Protein AF-A0A968WBR9-F1 (afdb_monomer_lite)

pLDDT: mean 79.02, std 13.54, range [42.94, 93.62]

Structure (mmCIF, N/CA/C/O backbone):
data_AF-A0A968WBR9-F1
#
_entry.id   AF-A0A968WBR9-F1
#
loop_
_atom_site.group_PDB
_atom_site.id
_atom_site.type_symbol
_atom_site.label_atom_id
_atom_site.label_alt_id
_atom_site.label_comp_id
_atom_site.label_asym_id
_atom_site.label_entity_id
_atom_site.label_seq_id
_atom_site.pdbx_PDB_ins_code
_atom_site.Cartn_x
_atom_site.Cartn_y
_atom_site.Cartn_z
_atom_site.occupancy
_atom_site.B_iso_or_equiv
_atom_site.auth_seq_id
_atom_site.auth_comp_id
_atom_site.auth_asym_id
_atom_site.auth_atom_id
_atom_site.pdbx_PDB_model_num
ATOM 1 N N . MET A 1 1 ? 2.119 0.946 -15.553 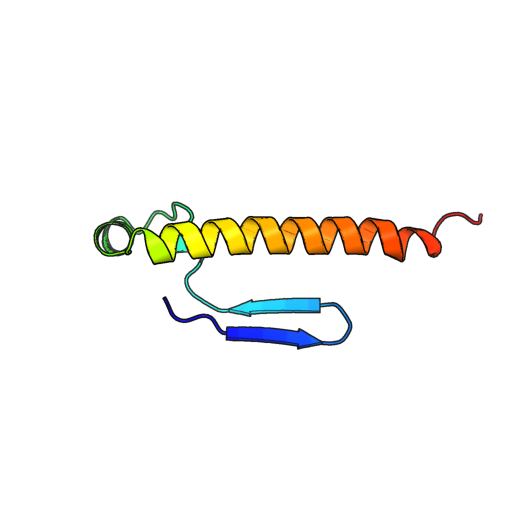1.00 70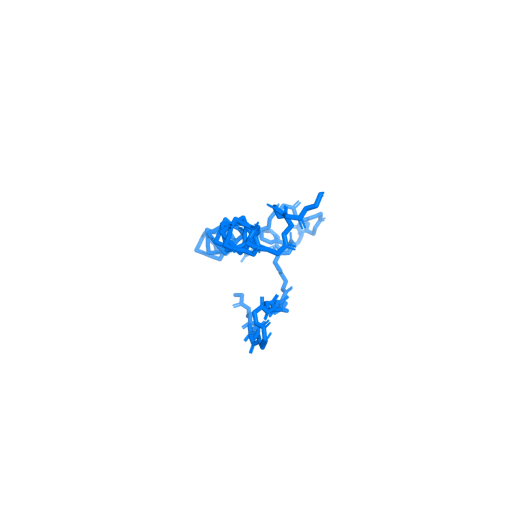.56 1 MET A N 1
ATOM 2 C CA . MET A 1 1 ? 1.876 -0.033 -14.465 1.00 70.56 1 MET A CA 1
ATOM 3 C C . MET A 1 1 ? 0.426 -0.525 -14.505 1.00 70.56 1 MET A C 1
ATOM 5 O O . MET A 1 1 ? -0.458 0.313 -14.605 1.00 70.56 1 MET A O 1
ATOM 9 N N . ILE A 1 2 ? 0.161 -1.840 -14.443 1.00 78.44 2 ILE A N 1
ATOM 10 C CA . ILE A 1 2 ? -1.209 -2.389 -14.307 1.00 78.44 2 ILE A CA 1
ATOM 11 C C . ILE A 1 2 ? -1.434 -2.793 -12.847 1.00 78.44 2 ILE A C 1
ATOM 13 O O . ILE A 1 2 ? -0.609 -3.502 -12.268 1.00 78.44 2 ILE A O 1
ATOM 17 N N . LEU A 1 3 ? -2.545 -2.334 -12.270 1.00 83.06 3 LEU A N 1
ATOM 18 C CA . LEU A 1 3 ? -2.950 -2.578 -10.888 1.00 83.06 3 LEU A CA 1
ATOM 19 C C . LEU A 1 3 ? -4.374 -3.119 -10.861 1.00 83.06 3 LEU A C 1
ATOM 21 O O . LEU A 1 3 ? -5.283 -2.486 -11.392 1.00 83.06 3 LEU A O 1
ATOM 25 N N . ASN A 1 4 ? -4.563 -4.254 -10.195 1.00 89.31 4 ASN A N 1
ATOM 26 C CA . ASN A 1 4 ? -5.882 -4.779 -9.871 1.00 89.31 4 ASN A CA 1
ATOM 27 C C . ASN A 1 4 ? -6.135 -4.556 -8.382 1.00 89.31 4 ASN A C 1
ATOM 29 O O . ASN A 1 4 ? -5.390 -5.062 -7.539 1.00 89.31 4 ASN A O 1
ATOM 33 N N . ILE A 1 5 ? -7.168 -3.778 -8.065 1.00 89.38 5 ILE A N 1
ATOM 34 C CA . ILE A 1 5 ? -7.547 -3.449 -6.692 1.00 89.38 5 ILE A CA 1
ATOM 35 C C . ILE A 1 5 ? -8.898 -4.092 -6.413 1.00 89.38 5 ILE A C 1
ATOM 37 O O . ILE A 1 5 ? -9.883 -3.806 -7.091 1.00 89.38 5 ILE A O 1
ATOM 41 N N . TYR A 1 6 ? -8.935 -4.941 -5.394 1.00 90.50 6 TYR A N 1
ATOM 42 C CA . TYR A 1 6 ? -10.144 -5.591 -4.912 1.00 90.50 6 TYR A CA 1
ATOM 43 C C . TYR A 1 6 ? -10.453 -5.104 -3.501 1.00 90.50 6 TYR A C 1
ATOM 45 O O . TYR A 1 6 ? -9.555 -4.933 -2.674 1.00 90.50 6 TYR A O 1
ATOM 53 N N . TYR A 1 7 ? -11.736 -4.908 -3.218 1.00 88.00 7 TYR A N 1
ATOM 54 C CA . TYR A 1 7 ? -12.217 -4.495 -1.908 1.00 88.00 7 TYR A CA 1
ATOM 55 C C . TYR A 1 7 ? -13.417 -5.343 -1.498 1.00 88.00 7 TYR A C 1
ATOM 57 O O . TYR A 1 7 ? -14.393 -5.440 -2.238 1.00 88.00 7 TYR A O 1
ATOM 65 N N . SER A 1 8 ? -13.346 -5.950 -0.315 1.00 86.56 8 SER A N 1
ATOM 66 C CA . SER A 1 8 ? -14.464 -6.684 0.281 1.00 86.56 8 SER A CA 1
ATOM 67 C C . SER A 1 8 ? -14.328 -6.725 1.800 1.00 86.56 8 SER A C 1
ATOM 69 O O . SER A 1 8 ? -13.230 -6.909 2.320 1.00 86.56 8 SER A O 1
ATOM 71 N N . SER A 1 9 ? -15.434 -6.522 2.524 1.00 83.50 9 SER A N 1
ATOM 72 C CA . SER A 1 9 ? -15.513 -6.619 3.995 1.00 83.50 9 SER A CA 1
ATOM 73 C C . SER A 1 9 ? -14.433 -5.833 4.761 1.00 83.50 9 SER A C 1
ATOM 75 O O . SER A 1 9 ? -14.008 -6.198 5.861 1.00 83.50 9 SER A O 1
ATOM 77 N N . GLY A 1 10 ? -13.976 -4.716 4.189 1.00 78.50 10 GLY A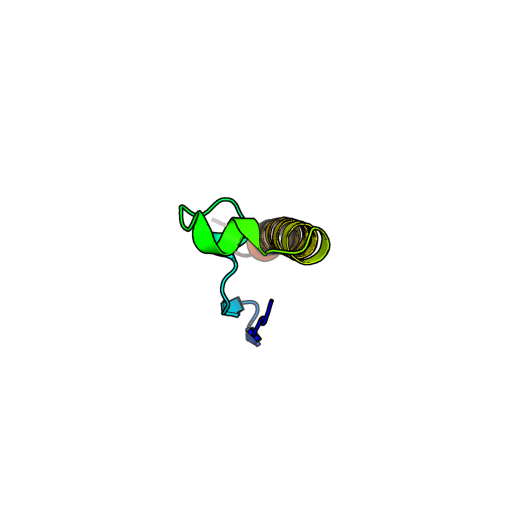 N 1
ATOM 78 C CA . GLY A 1 10 ? -12.934 -3.886 4.789 1.00 78.50 10 GLY A CA 1
ATOM 79 C C . GLY A 1 10 ? -11.507 -4.423 4.634 1.00 78.50 10 GLY A C 1
ATOM 80 O O . GLY A 1 10 ? -10.604 -3.934 5.313 1.00 78.50 10 GLY A O 1
ATOM 81 N N . ILE A 1 11 ? -11.310 -5.408 3.760 1.00 84.44 11 ILE A N 1
ATOM 82 C CA . ILE A 1 11 ? -10.016 -5.887 3.283 1.00 84.44 11 ILE A CA 1
ATOM 83 C C . ILE A 1 11 ? -9.787 -5.279 1.899 1.00 84.44 11 ILE A C 1
ATOM 85 O O . ILE A 1 11 ? -10.653 -5.356 1.027 1.00 84.44 11 ILE A O 1
ATOM 89 N N . ILE A 1 12 ? -8.618 -4.672 1.710 1.00 88.19 12 ILE A N 1
ATOM 90 C CA . ILE A 1 12 ? -8.137 -4.213 0.407 1.00 88.19 12 ILE A CA 1
ATOM 91 C C . ILE A 1 12 ? -7.052 -5.191 -0.037 1.00 88.19 12 ILE A C 1
ATOM 93 O O . ILE A 1 12 ? -6.084 -5.405 0.694 1.00 88.19 12 ILE A O 1
ATOM 97 N N . VAL A 1 13 ? -7.205 -5.765 -1.228 1.00 88.88 13 VAL A N 1
ATOM 98 C CA . VAL A 1 13 ? -6.189 -6.603 -1.873 1.00 88.88 13 VAL A CA 1
ATOM 99 C C . VAL A 1 13 ? -5.717 -5.884 -3.124 1.00 88.88 13 VAL A C 1
ATOM 101 O O . VAL A 1 13 ? -6.523 -5.516 -3.976 1.00 88.88 13 VAL A O 1
ATOM 104 N N . VAL A 1 14 ? -4.406 -5.690 -3.236 1.00 87.75 14 VAL A N 1
ATOM 105 C CA . VAL A 1 14 ? -3.788 -5.062 -4.402 1.00 87.75 14 VAL A CA 1
ATOM 106 C C . VAL A 1 14 ? -2.874 -6.074 -5.073 1.00 87.75 14 VAL A C 1
ATOM 108 O O . VAL A 1 14 ? -1.956 -6.593 -4.444 1.00 87.75 14 VAL A O 1
ATOM 111 N N . HIS A 1 15 ? -3.129 -6.350 -6.350 1.00 87.62 15 HIS A N 1
ATOM 112 C CA . HIS A 1 15 ? -2.326 -7.249 -7.168 1.00 87.62 15 HIS A CA 1
ATOM 113 C C . HIS A 1 15 ? -1.684 -6.479 -8.326 1.00 87.62 15 HIS A C 1
ATOM 115 O O . HIS A 1 15 ? -2.364 -5.783 -9.084 1.00 87.62 15 HIS A O 1
ATOM 121 N N . GLY A 1 16 ? -0.364 -6.596 -8.458 1.00 83.81 16 GLY A N 1
ATOM 122 C CA . GLY A 1 16 ? 0.424 -5.905 -9.475 1.00 83.81 16 GLY A CA 1
ATOM 123 C C . GLY A 1 16 ? 1.913 -5.899 -9.137 1.00 83.81 16 GLY A C 1
ATOM 124 O O . GLY A 1 16 ? 2.334 -6.420 -8.106 1.00 83.81 16 GLY A O 1
ATOM 125 N N . ASN A 1 17 ? 2.715 -5.275 -10.001 1.00 81.75 17 ASN A N 1
ATOM 126 C CA . ASN A 1 17 ? 4.169 -5.197 -9.845 1.00 81.75 17 ASN A CA 1
ATOM 127 C C . ASN A 1 17 ? 4.614 -3.959 -9.034 1.00 81.75 17 ASN A C 1
ATOM 129 O O . ASN A 1 17 ? 5.389 -3.130 -9.509 1.00 81.75 17 ASN A O 1
ATOM 133 N N . LEU A 1 18 ? 4.067 -3.803 -7.823 1.00 81.69 18 LEU A N 1
ATOM 134 C CA . LEU A 1 18 ? 4.353 -2.656 -6.947 1.00 81.69 18 LEU A CA 1
ATOM 135 C C . LEU A 1 18 ? 5.765 -2.686 -6.365 1.00 81.69 18 LEU A C 1
ATOM 137 O O . LEU A 1 18 ? 6.383 -1.637 -6.213 1.00 81.69 18 LEU A O 1
ATOM 141 N N . SER A 1 19 ? 6.301 -3.879 -6.089 1.00 79.50 19 SER A N 1
ATOM 142 C CA . SER A 1 19 ? 7.650 -4.035 -5.537 1.00 79.50 19 SER A CA 1
ATOM 143 C C . SER A 1 19 ? 8.718 -3.421 -6.437 1.00 79.50 19 SER A C 1
ATOM 145 O O . SER A 1 19 ? 9.670 -2.837 -5.931 1.00 79.50 19 SER A O 1
ATOM 147 N N . ASN A 1 20 ? 8.545 -3.488 -7.760 1.00 80.38 20 ASN A N 1
ATOM 148 C CA . ASN A 1 20 ? 9.494 -2.898 -8.705 1.00 80.38 20 ASN A CA 1
ATOM 149 C C . ASN A 1 20 ? 9.447 -1.362 -8.712 1.00 80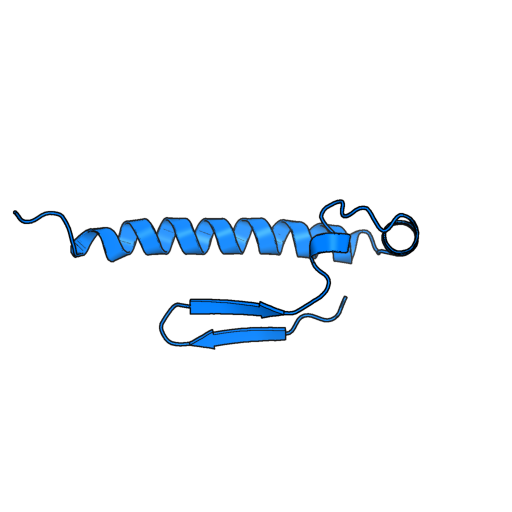.38 20 ASN A C 1
ATOM 151 O O . ASN A 1 20 ? 10.438 -0.737 -9.055 1.00 80.38 20 ASN A O 1
ATOM 155 N N . ALA A 1 21 ? 8.327 -0.744 -8.324 1.00 82.12 21 ALA A N 1
ATOM 156 C CA . ALA A 1 21 ? 8.205 0.712 -8.215 1.00 82.12 21 ALA A CA 1
ATOM 157 C C . ALA A 1 21 ? 8.627 1.261 -6.833 1.00 82.12 21 ALA A C 1
ATOM 159 O O . ALA A 1 21 ? 8.730 2.477 -6.664 1.00 82.12 21 ALA A O 1
ATOM 160 N N . TRP A 1 22 ? 8.884 0.380 -5.858 1.00 83.06 22 TRP A N 1
ATOM 161 C CA . TRP A 1 22 ? 9.316 0.711 -4.492 1.00 83.06 22 TRP A CA 1
ATOM 162 C C . TRP A 1 22 ? 10.802 0.420 -4.210 1.00 83.06 22 TRP A C 1
ATOM 164 O O . TRP A 1 22 ? 11.208 0.453 -3.051 1.00 83.06 22 TRP A O 1
ATOM 174 N N . GLY A 1 23 ? 11.621 0.141 -5.231 1.00 72.88 23 GLY A N 1
ATOM 175 C CA . GLY A 1 23 ? 13.056 -0.137 -5.048 1.00 72.88 23 GLY A CA 1
ATOM 176 C C . GLY A 1 23 ? 13.431 -1.627 -5.062 1.00 72.88 23 GLY A C 1
ATOM 177 O O . GLY A 1 23 ? 14.412 -2.033 -4.434 1.00 72.88 23 GLY A O 1
ATOM 178 N N . GLY A 1 24 ? 12.606 -2.486 -5.668 1.00 66.75 24 GLY A N 1
ATOM 179 C CA . GLY A 1 24 ? 12.891 -3.914 -5.802 1.00 66.75 24 GLY A CA 1
ATOM 180 C C . GLY A 1 24 ? 14.050 -4.181 -6.767 1.00 66.75 24 GLY A C 1
ATOM 181 O O . GLY A 1 24 ? 14.092 -3.607 -7.844 1.00 66.75 24 GLY A O 1
ATOM 182 N N . LYS A 1 25 ? 14.926 -5.139 -6.417 1.00 58.28 25 LYS A N 1
ATOM 183 C CA . LYS A 1 25 ? 16.182 -5.564 -7.096 1.00 58.28 25 LYS A CA 1
ATOM 184 C C . LYS A 1 25 ? 16.150 -5.838 -8.618 1.00 58.28 25 LYS A C 1
ATOM 186 O O . LYS A 1 25 ? 17.145 -6.295 -9.175 1.00 58.28 25 LYS A O 1
ATOM 191 N N . TYR A 1 26 ? 15.048 -5.613 -9.318 1.00 55.22 26 TYR A N 1
ATOM 192 C CA . TYR A 1 26 ? 14.985 -5.740 -10.766 1.00 55.22 26 TYR A CA 1
ATOM 193 C C . TYR A 1 26 ? 15.504 -4.460 -11.432 1.00 55.22 26 TYR A C 1
ATOM 195 O O . TYR A 1 26 ? 14.729 -3.682 -11.985 1.00 55.22 26 TYR A O 1
ATOM 203 N N . GLU A 1 27 ? 16.831 -4.295 -11.450 1.00 54.88 27 GLU A N 1
ATOM 204 C CA . GLU A 1 27 ? 17.558 -3.210 -12.143 1.00 54.88 27 GLU A CA 1
ATOM 205 C C . GLU A 1 27 ? 17.081 -3.003 -13.598 1.00 54.88 27 GLU A C 1
ATOM 207 O O . GLU A 1 27 ? 17.101 -1.896 -14.131 1.00 54.88 27 GLU A O 1
ATOM 212 N N . ARG A 1 28 ? 16.568 -4.063 -14.243 1.00 54.38 28 ARG A N 1
ATOM 213 C CA . ARG A 1 28 ? 16.009 -4.022 -15.606 1.00 54.38 28 ARG A CA 1
ATOM 214 C C . ARG A 1 28 ? 14.627 -3.370 -15.726 1.00 54.38 28 ARG A C 1
ATOM 216 O O . ARG A 1 28 ? 14.282 -2.911 -16.811 1.00 54.38 28 ARG A O 1
ATOM 223 N N . TYR A 1 29 ? 13.824 -3.379 -14.663 1.00 52.81 29 TYR A N 1
ATOM 224 C CA . TYR A 1 29 ? 12.482 -2.785 -14.647 1.00 52.81 29 TYR A CA 1
ATOM 225 C C . TYR A 1 29 ? 12.506 -1.351 -14.122 1.00 52.81 29 TYR A C 1
ATOM 227 O O . TYR A 1 29 ? 11.771 -0.522 -14.648 1.00 52.81 29 TYR A O 1
ATOM 235 N N . GLU A 1 30 ? 13.377 -1.034 -13.160 1.00 54.88 30 GLU A N 1
ATOM 236 C CA . GLU A 1 30 ? 13.531 0.337 -12.654 1.00 54.88 30 GLU A CA 1
ATOM 237 C C . GLU A 1 30 ? 13.989 1.315 -13.743 1.00 54.88 30 GLU A C 1
ATOM 239 O O . GLU A 1 30 ? 13.505 2.443 -13.798 1.00 54.88 30 GLU A O 1
ATOM 244 N N . ALA A 1 31 ? 14.832 0.858 -14.678 1.00 58.72 31 ALA A N 1
ATOM 245 C CA . ALA A 1 31 ? 15.338 1.675 -15.781 1.00 58.72 31 ALA A CA 1
ATOM 246 C C . ALA A 1 31 ? 14.252 2.190 -16.754 1.00 58.72 31 ALA A C 1
ATOM 248 O O . ALA A 1 31 ? 14.500 3.155 -17.472 1.00 58.72 31 ALA A O 1
ATOM 249 N N . ASN A 1 32 ? 13.057 1.583 -16.776 1.00 70.25 32 ASN A N 1
ATOM 250 C CA . ASN A 1 32 ? 11.971 1.928 -17.708 1.00 70.25 32 ASN A CA 1
ATOM 251 C C . ASN A 1 32 ? 10.678 2.397 -17.019 1.00 70.25 32 ASN A C 1
ATOM 253 O O . ASN A 1 32 ? 9.669 2.614 -17.695 1.00 70.25 32 ASN A O 1
ATOM 257 N N . LEU A 1 33 ? 10.661 2.543 -15.691 1.00 79.38 33 LEU A N 1
ATOM 258 C CA . LEU A 1 33 ? 9.477 3.050 -14.999 1.00 79.38 33 LEU A CA 1
ATOM 259 C C . LEU A 1 33 ? 9.373 4.566 -15.157 1.00 79.38 33 LEU A C 1
ATOM 261 O O . LEU A 1 33 ? 10.325 5.314 -14.938 1.00 79.38 33 LEU A O 1
ATOM 265 N N . SER A 1 34 ? 8.176 5.038 -15.504 1.00 87.56 34 SER A N 1
ATOM 266 C CA . SER A 1 34 ? 7.915 6.473 -15.529 1.00 87.56 34 SER A CA 1
ATOM 267 C C . SER A 1 34 ? 7.962 7.038 -14.103 1.00 87.56 34 SER A C 1
ATOM 269 O O . SER A 1 34 ? 7.560 6.380 -13.140 1.00 87.56 34 SER A O 1
ATOM 271 N N . ARG A 1 35 ? 8.375 8.304 -13.955 1.00 86.62 35 ARG A N 1
ATOM 272 C CA . ARG A 1 35 ? 8.276 9.012 -12.662 1.00 86.62 35 ARG A CA 1
ATOM 273 C C . ARG A 1 35 ? 6.853 8.993 -12.103 1.00 86.62 35 ARG A C 1
ATOM 275 O O . ARG A 1 35 ? 6.678 8.963 -10.888 1.00 86.62 35 ARG A O 1
ATOM 282 N N . ASN A 1 36 ? 5.849 9.013 -12.982 1.00 89.00 36 ASN A N 1
ATOM 283 C CA . ASN A 1 36 ? 4.456 8.942 -12.573 1.00 89.00 36 ASN A CA 1
ATOM 284 C C . ASN A 1 36 ? 4.129 7.586 -11.935 1.00 89.00 36 ASN A C 1
ATOM 286 O O . ASN A 1 36 ? 3.540 7.569 -10.865 1.00 89.00 36 ASN A O 1
ATOM 290 N N . ASP A 1 37 ? 4.582 6.477 -12.522 1.00 87.25 37 ASP A N 1
ATOM 291 C CA . ASP A 1 37 ? 4.352 5.132 -11.981 1.00 87.25 37 ASP A CA 1
ATOM 292 C C . ASP A 1 37 ? 5.018 4.966 -10.604 1.00 87.25 37 ASP A C 1
ATOM 294 O O . ASP A 1 37 ? 4.390 4.456 -9.676 1.00 87.25 37 ASP A O 1
ATOM 298 N N . ILE A 1 38 ? 6.246 5.475 -10.442 1.00 86.88 38 ILE A N 1
ATOM 299 C CA . ILE A 1 38 ? 6.971 5.474 -9.159 1.00 86.88 38 ILE A CA 1
ATOM 300 C C . ILE A 1 38 ? 6.211 6.287 -8.102 1.00 86.88 38 ILE A C 1
ATOM 302 O O . ILE A 1 38 ? 5.995 5.808 -6.986 1.00 86.88 38 ILE A O 1
ATOM 306 N N . ARG A 1 39 ? 5.777 7.508 -8.444 1.00 89.94 39 ARG A N 1
ATOM 307 C CA . ARG A 1 39 ? 5.018 8.380 -7.535 1.00 89.94 39 ARG A CA 1
ATOM 308 C C . ARG A 1 39 ? 3.679 7.753 -7.151 1.00 89.94 39 ARG A C 1
ATOM 310 O O . ARG A 1 39 ? 3.351 7.705 -5.971 1.00 89.94 39 ARG A O 1
ATOM 317 N N . THR A 1 40 ? 2.934 7.229 -8.122 1.00 90.31 40 THR A N 1
ATOM 318 C CA . THR A 1 40 ? 1.643 6.574 -7.884 1.00 90.31 40 THR A CA 1
ATOM 319 C C . THR A 1 40 ? 1.792 5.357 -6.976 1.00 90.31 40 THR A C 1
ATOM 321 O O . THR A 1 40 ? 0.980 5.178 -6.070 1.00 90.31 40 THR A O 1
ATOM 324 N N . ALA A 1 41 ? 2.839 4.546 -7.153 1.00 88.75 41 ALA A N 1
ATOM 325 C CA . ALA A 1 41 ? 3.113 3.435 -6.249 1.00 88.75 41 ALA A CA 1
ATOM 326 C C . ALA A 1 41 ? 3.407 3.920 -4.819 1.00 88.75 41 ALA A C 1
ATOM 328 O O . ALA A 1 41 ? 2.880 3.357 -3.859 1.00 88.75 41 ALA A O 1
ATOM 329 N N . HIS A 1 42 ? 4.215 4.972 -4.648 1.00 90.25 42 HIS A N 1
ATOM 330 C CA . HIS A 1 42 ? 4.499 5.550 -3.327 1.00 90.25 42 HIS A CA 1
ATOM 331 C C . HIS A 1 42 ? 3.236 6.086 -2.640 1.00 90.25 42 HIS A C 1
ATOM 333 O O . HIS A 1 42 ? 2.975 5.755 -1.484 1.00 90.25 42 HIS A O 1
ATOM 339 N N . GLU A 1 43 ? 2.420 6.859 -3.358 1.00 93.19 43 GLU A N 1
ATOM 340 C CA . GLU A 1 43 ? 1.149 7.388 -2.851 1.00 93.19 43 GLU A CA 1
ATOM 341 C C . GLU A 1 43 ? 0.185 6.267 -2.454 1.00 93.19 43 GLU A C 1
ATOM 343 O O . GLU A 1 43 ? -0.446 6.332 -1.398 1.00 93.19 43 GLU A O 1
ATOM 348 N N . LEU A 1 44 ? 0.109 5.199 -3.254 1.00 91.25 44 LEU A N 1
ATOM 349 C CA . LEU A 1 44 ? -0.703 4.030 -2.931 1.00 91.25 44 LEU A CA 1
ATOM 350 C C . LEU A 1 44 ? -0.229 3.346 -1.642 1.00 91.25 44 LEU A C 1
ATOM 352 O O . LEU A 1 44 ? -1.058 3.029 -0.789 1.00 91.25 44 LEU A O 1
ATOM 356 N N . GLY A 1 45 ? 1.084 3.164 -1.469 1.00 89.81 45 GLY A N 1
ATOM 357 C CA . GLY A 1 45 ? 1.660 2.597 -0.246 1.00 89.81 45 GLY A CA 1
ATOM 358 C C . GLY A 1 45 ? 1.298 3.412 0.999 1.00 89.81 45 GLY A C 1
ATOM 359 O O . GLY A 1 45 ? 0.825 2.856 1.992 1.00 89.81 45 GLY A O 1
ATOM 360 N N . ILE A 1 46 ? 1.426 4.741 0.921 1.00 93.62 46 ILE A N 1
ATOM 361 C CA . ILE A 1 46 ? 1.034 5.661 2.000 1.00 93.62 46 ILE A CA 1
ATOM 362 C C . ILE A 1 46 ? -0.466 5.536 2.306 1.00 93.62 46 ILE A C 1
ATOM 364 O O . ILE A 1 46 ? -0.851 5.396 3.469 1.00 93.62 46 ILE A O 1
ATOM 368 N N . ASN A 1 47 ? -1.319 5.525 1.281 1.00 92.38 47 ASN A N 1
ATOM 369 C CA . ASN A 1 47 ? -2.769 5.421 1.449 1.00 92.38 47 ASN A CA 1
ATOM 370 C C . ASN A 1 47 ? -3.196 4.085 2.077 1.00 92.38 47 ASN A C 1
ATOM 372 O O . ASN A 1 47 ? -4.076 4.070 2.939 1.00 92.38 47 ASN A O 1
ATOM 376 N N . MET A 1 48 ? -2.561 2.969 1.701 1.00 89.00 48 ME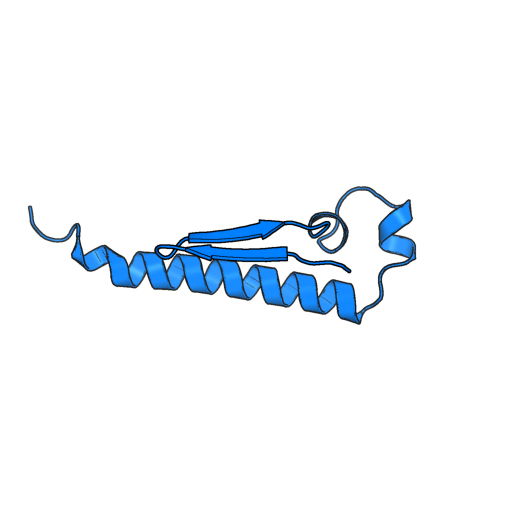T A N 1
ATOM 377 C CA . MET A 1 48 ? -2.818 1.655 2.304 1.00 89.00 48 MET A CA 1
ATOM 378 C C . MET A 1 48 ? -2.448 1.631 3.791 1.00 89.00 48 MET A C 1
ATOM 380 O O . MET A 1 48 ? -3.230 1.146 4.613 1.00 89.00 48 MET A O 1
ATOM 384 N N . LEU A 1 49 ? -1.292 2.195 4.154 1.00 90.94 49 LEU A N 1
ATOM 385 C CA . LEU A 1 49 ? -0.866 2.325 5.551 1.00 90.94 49 LEU A CA 1
ATOM 386 C C . LEU A 1 49 ? -1.824 3.212 6.353 1.00 90.94 49 LEU A C 1
ATOM 388 O O . LEU A 1 49 ? -2.236 2.840 7.455 1.00 90.94 49 LEU A O 1
ATOM 392 N N . TYR A 1 50 ? -2.226 4.352 5.790 1.00 92.81 50 TYR A N 1
ATOM 393 C CA . TYR A 1 50 ? -3.194 5.252 6.411 1.00 92.81 50 TYR A CA 1
ATOM 394 C C . TYR A 1 50 ? -4.548 4.564 6.627 1.00 92.81 50 TYR A C 1
ATOM 396 O O . TYR A 1 50 ? -5.106 4.634 7.724 1.00 92.81 50 TYR A O 1
ATOM 404 N N . PHE A 1 51 ? -5.050 3.838 5.624 1.00 89.50 51 PHE A N 1
ATOM 405 C CA . PHE A 1 51 ? -6.271 3.043 5.738 1.00 89.50 51 PHE A CA 1
ATOM 406 C C . PHE A 1 51 ? -6.162 1.999 6.854 1.00 89.50 51 PHE A C 1
ATOM 408 O O . PHE A 1 51 ? -7.043 1.931 7.713 1.00 89.50 51 PHE A O 1
ATOM 415 N N . ALA A 1 52 ? -5.075 1.221 6.894 1.00 87.38 52 ALA A N 1
ATOM 416 C CA . ALA A 1 52 ? -4.854 0.206 7.921 1.00 87.38 52 ALA A CA 1
ATOM 417 C C . ALA A 1 52 ? -4.794 0.820 9.331 1.00 87.38 52 ALA A C 1
ATOM 419 O O . ALA A 1 52 ? -5.435 0.320 10.259 1.00 87.38 52 ALA A O 1
ATOM 420 N N . TYR A 1 53 ? -4.092 1.946 9.487 1.00 90.19 53 TYR A N 1
ATOM 421 C CA . TYR A 1 53 ? -4.016 2.691 10.743 1.00 90.19 53 TYR A CA 1
ATOM 422 C C . TYR A 1 53 ? -5.386 3.223 11.189 1.00 90.19 53 TYR A C 1
ATOM 424 O O . TYR A 1 53 ? -5.799 3.013 12.333 1.00 90.19 53 TYR A O 1
ATOM 432 N N . ARG A 1 54 ? -6.132 3.867 10.283 1.00 89.25 54 ARG A N 1
ATOM 433 C CA . ARG A 1 54 ? -7.490 4.362 10.549 1.00 89.25 54 ARG A CA 1
ATOM 434 C C . ARG A 1 54 ? -8.430 3.224 10.915 1.00 89.25 54 ARG A C 1
ATOM 436 O O . ARG A 1 54 ? -9.137 3.332 11.911 1.00 89.25 54 ARG A O 1
ATOM 443 N N . ARG A 1 55 ? -8.406 2.120 10.165 1.00 85.06 55 ARG A N 1
ATOM 444 C CA . ARG A 1 55 ? -9.201 0.923 10.456 1.00 85.06 55 ARG A CA 1
ATOM 445 C C . ARG A 1 55 ? -8.872 0.372 11.836 1.00 85.06 55 ARG A C 1
ATOM 447 O O . ARG A 1 55 ? -9.797 0.126 12.600 1.00 85.06 55 ARG A O 1
ATOM 454 N N . ARG A 1 56 ? -7.589 0.245 12.190 1.00 85.00 56 ARG A N 1
ATOM 455 C CA . ARG A 1 56 ? -7.173 -0.172 13.537 1.00 85.00 56 ARG A CA 1
ATOM 456 C C . ARG A 1 56 ? -7.766 0.745 14.604 1.00 85.00 56 ARG A C 1
ATOM 458 O O . ARG A 1 56 ? -8.293 0.248 15.587 1.00 85.00 56 ARG A O 1
ATOM 465 N N . ASN A 1 57 ? -7.708 2.062 14.419 1.00 85.56 57 ASN A N 1
ATOM 466 C CA . ASN A 1 57 ? -8.238 3.010 15.401 1.00 85.56 57 ASN A CA 1
ATOM 467 C C . ASN A 1 57 ? -9.769 3.019 15.491 1.00 85.56 57 ASN A C 1
ATOM 469 O O . ASN A 1 57 ? -10.291 3.190 16.584 1.00 85.56 57 ASN A O 1
ATOM 473 N N . MET A 1 58 ? -10.488 2.800 14.389 1.00 84.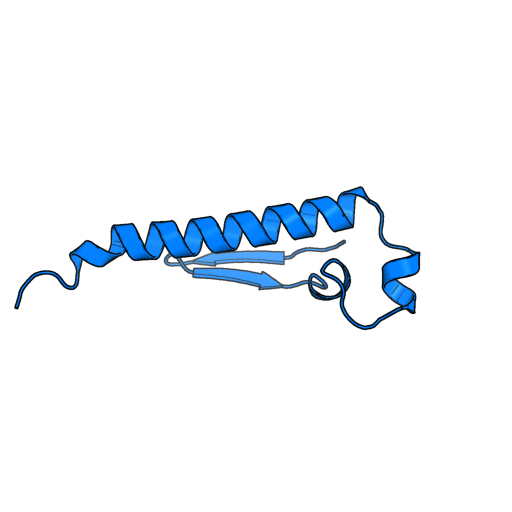62 58 MET A N 1
ATOM 474 C CA . MET A 1 58 ? -11.952 2.684 14.406 1.00 84.62 58 MET A CA 1
ATOM 475 C C . MET A 1 58 ? -12.410 1.355 15.024 1.00 84.62 58 MET A C 1
ATOM 477 O O . MET A 1 58 ? -13.359 1.325 15.798 1.00 84.62 58 MET A O 1
ATOM 481 N N . MET A 1 59 ? -11.703 0.259 14.732 1.00 78.88 59 MET A N 1
ATOM 482 C CA . MET A 1 59 ? -12.004 -1.076 15.267 1.00 78.88 59 MET A CA 1
ATOM 483 C C . MET A 1 59 ? -11.556 -1.267 16.724 1.00 78.88 59 MET A C 1
ATOM 485 O O . MET A 1 59 ? -11.968 -2.234 17.360 1.00 78.88 59 MET A O 1
ATOM 489 N N . LYS A 1 60 ? -10.773 -0.336 17.295 1.00 64.62 60 LYS A N 1
ATOM 490 C CA . LYS A 1 60 ? -10.456 -0.296 18.739 1.00 64.62 60 LYS A CA 1
ATOM 491 C C . LYS A 1 60 ? -11.693 -0.137 19.642 1.00 64.62 60 LYS A C 1
ATOM 493 O O . LYS A 1 60 ? -11.542 -0.192 20.854 1.00 64.62 60 LYS A O 1
ATOM 498 N N . LEU A 1 61 ? -12.900 -0.030 19.081 1.00 54.97 61 LEU A N 1
ATOM 499 C CA . LEU A 1 61 ? -14.168 -0.190 19.801 1.00 54.97 61 LEU A CA 1
ATOM 500 C C . LEU A 1 61 ? -14.498 -1.648 20.195 1.00 54.97 61 LEU A C 1
ATOM 502 O O . LEU A 1 61 ? -15.476 -1.857 20.901 1.00 54.97 61 LEU A O 1
ATOM 506 N N . LEU A 1 62 ? -13.713 -2.652 19.777 1.00 54.81 62 LEU A N 1
ATOM 507 C CA . LEU A 1 62 ? -13.941 -4.062 20.149 1.00 54.81 62 LEU A CA 1
ATOM 508 C C . LEU A 1 62 ? -13.028 -4.593 21.270 1.00 54.81 62 LEU A C 1
ATOM 510 O O . LEU A 1 62 ? -13.184 -5.742 21.668 1.00 54.81 62 LEU A O 1
ATOM 514 N N . TYR A 1 63 ? -12.093 -3.794 21.798 1.00 56.03 63 TYR A N 1
ATOM 515 C CA . TYR A 1 63 ? -11.246 -4.214 22.927 1.00 56.03 63 TYR A CA 1
ATOM 516 C C . TYR A 1 63 ? -10.918 -3.037 23.859 1.00 56.03 63 TYR A C 1
ATOM 518 O O . TYR A 1 63 ? -9.773 -2.612 23.993 1.00 56.03 63 TYR A O 1
ATOM 526 N N . SER A 1 64 ? -11.952 -2.469 24.482 1.00 56.47 64 SER A N 1
ATOM 527 C CA . SER A 1 64 ? -11.807 -1.556 25.628 1.00 56.47 64 SER A CA 1
ATOM 528 C C . SER A 1 64 ? -12.837 -1.840 26.728 1.00 56.47 64 SER A C 1
ATOM 530 O O . SER A 1 64 ? -13.315 -0.926 27.395 1.00 56.47 64 SER A O 1
ATOM 532 N N . GLY A 1 65 ? -13.204 -3.108 26.895 1.00 55.22 65 GLY A N 1
ATOM 533 C CA . GLY A 1 65 ? -14.124 -3.557 27.932 1.00 55.22 65 GLY A CA 1
ATOM 534 C C . GLY A 1 65 ? -13.852 -5.011 28.281 1.00 55.22 65 GLY A C 1
ATOM 535 O O . GLY A 1 65 ? -14.469 -5.888 27.686 1.00 55.22 65 GLY A O 1
ATOM 536 N N . ILE A 1 66 ? -12.866 -5.209 29.161 1.00 42.94 66 ILE A N 1
ATOM 537 C CA . ILE A 1 66 ? -12.717 -6.172 30.274 1.00 42.94 66 ILE A CA 1
ATOM 538 C C . ILE A 1 66 ? -11.251 -6.098 30.713 1.00 42.94 66 ILE A C 1
ATOM 540 O O . ILE A 1 66 ? -10.365 -6.275 29.845 1.00 42.94 66 ILE A O 1
#

Foldseek 3Di:
DDWDWDDDPLDIDIDDDLCLLVDHPPPVSVVPDDPVSSVVSVVVVVVVVVSVVVCVVVVCVVPPDD

Radius of gyration: 15.8 Å; chains: 1; bounding box: 33×16×48 Å

Sequence (66 aa):
MILNIYYSSGIIVVHGNLSNAWGGKYERYEANLSRNDIRTAHELGINMLYFAYRRRNMMKLLYSGI

Secondary structure (DSSP, 8-state):
--EEEEEETTEEEEEESHHHHTT-S-HHHHTT--HHHHHHHHHHHHHHHHHHHHHHHHHGGGSS--